Protein AF-A0A1I0MGB3-F1 (afdb_monomer)

Nearest PDB structures (foldseek):
  1vyg-assembly1_A  TM=6.602E-01  e=2.601E-03  Schistosoma mansoni
  3rzy-assembly1_A  TM=6.363E-01  e=1.621E-03  Homo sapiens
  1yiv-assembly1_A  TM=6.281E-01  e=4.885E-03  Equus caballus
  7fyd-assembly1_A  TM=6.138E-01  e=5.149E-03  Homo sapiens
  4azo-assembly1_A-2  TM=6.123E-01  e=1.019E-02  Mus musculus

Foldseek 3Di:
DPPVVVVVVVVVVVVVVVVVVVVVVVVVVVVVVVCVVVVVPPPPPPPPPPPPPPDDDDDDDDDDPPPPPPLPADDPAAKKWKWWDDPVGTWIWIKGWDDDAPDIWIWTATPPQGIWTW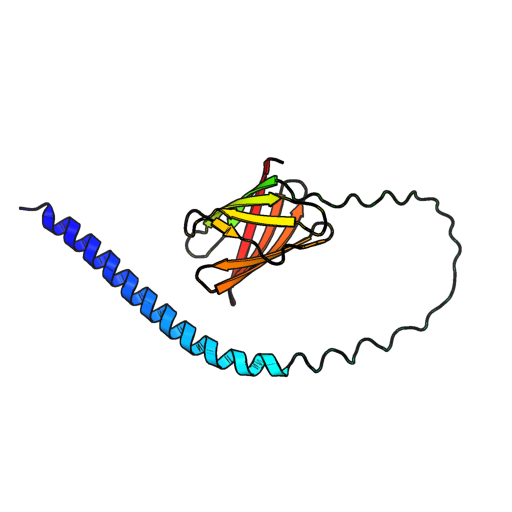APWHGDRQWTWTWTAGPNFIKIWIWGDDPQKIWTWIHGPPDTIIMIIGGDTD

Sequence (170 aa):
MHKGLKEAKIAIFKTRRREKLFKLICHYLNIQKEMKALIRMKFGLMLVAVMLFAVGCAATDGTTSGSKAKAKTYDPTGTWDYYVSTPDGGSAGKMVITGAPGAYVGVLQTDQFGELEMSGLDVQGTQMTANLEVMGMSADIDCSFDGDSMQGTVYLGDDALPIEATRVSK

pLDDT: mean 75.59, std 20.21, range [40.19, 97.75]

Organism: NCBI:txid1267423

Structure (mmCIF, N/CA/C/O backbone):
data_AF-A0A1I0MGB3-F1
#
_entry.id   AF-A0A1I0MGB3-F1
#
loop_
_atom_site.group_PDB
_atom_site.id
_atom_site.type_symbol
_atom_site.label_atom_id
_atom_site.label_alt_id
_atom_site.label_comp_id
_atom_site.label_asym_id
_atom_site.label_entity_id
_atom_site.label_seq_id
_atom_site.pdbx_PDB_ins_code
_atom_site.Cartn_x
_atom_site.Cartn_y
_atom_site.Cartn_z
_atom_site.occupancy
_atom_site.B_iso_or_equiv
_atom_site.auth_seq_id
_atom_site.auth_comp_id
_atom_site.auth_asym_id
_atom_site.auth_atom_id
_atom_site.pdbx_PDB_model_num
ATOM 1 N N . MET A 1 1 ? 30.339 24.512 -32.893 1.00 53.97 1 MET A N 1
ATOM 2 C CA . MET A 1 1 ? 30.002 23.102 -33.217 1.00 53.97 1 MET A CA 1
ATOM 3 C C . MET A 1 1 ? 29.956 22.141 -32.003 1.00 53.97 1 MET A C 1
ATOM 5 O O . MET A 1 1 ? 29.916 20.940 -32.209 1.00 53.97 1 MET A O 1
ATOM 9 N N . HIS A 1 2 ? 29.873 22.600 -30.740 1.00 55.78 2 HIS A N 1
ATOM 10 C CA . HIS A 1 2 ? 29.971 21.704 -29.560 1.00 55.78 2 HIS A CA 1
ATOM 11 C C . HIS A 1 2 ? 28.647 21.324 -28.858 1.00 55.78 2 HIS A C 1
ATOM 13 O O . HIS A 1 2 ? 28.664 20.492 -27.953 1.00 55.78 2 HIS A O 1
ATOM 19 N N . LYS A 1 3 ? 27.499 21.899 -29.250 1.00 53.44 3 LYS A N 1
ATOM 20 C CA . LYS A 1 3 ? 26.219 21.713 -28.532 1.00 53.44 3 LYS A CA 1
ATOM 21 C C . LYS A 1 3 ? 25.477 20.420 -28.923 1.00 53.44 3 LYS A C 1
ATOM 23 O O . LYS A 1 3 ? 24.919 19.760 -28.058 1.00 53.44 3 LYS A O 1
ATOM 28 N N . GLY A 1 4 ? 25.562 19.992 -30.186 1.00 51.19 4 GLY A N 1
ATOM 29 C CA . GLY A 1 4 ? 24.851 18.799 -30.681 1.00 51.19 4 GLY A CA 1
ATOM 30 C C . GLY A 1 4 ? 25.395 17.450 -30.184 1.00 51.19 4 GLY A C 1
ATOM 31 O O . GLY A 1 4 ? 24.662 16.468 -30.138 1.00 51.19 4 GLY A O 1
ATOM 32 N N . LEU A 1 5 ? 26.662 17.388 -29.755 1.00 53.59 5 LEU A N 1
ATOM 33 C CA . LEU A 1 5 ? 27.299 16.129 -29.341 1.00 53.59 5 LEU A CA 1
ATOM 34 C C . LEU A 1 5 ? 26.872 15.668 -27.933 1.00 53.59 5 LEU A C 1
ATOM 36 O O . LEU A 1 5 ? 26.995 14.488 -27.609 1.00 53.59 5 LEU A O 1
ATOM 40 N N . LYS A 1 6 ? 26.385 16.585 -27.084 1.00 56.03 6 LYS A N 1
ATOM 41 C CA . LYS A 1 6 ? 25.917 16.255 -25.726 1.00 56.03 6 LYS A CA 1
ATOM 42 C C . LYS A 1 6 ? 24.508 15.658 -25.748 1.00 56.03 6 LYS A C 1
ATOM 44 O O . LYS A 1 6 ? 24.287 14.621 -25.131 1.00 56.03 6 LYS A O 1
ATOM 49 N N . GLU A 1 7 ? 23.618 16.238 -26.549 1.00 57.50 7 GLU A N 1
ATOM 50 C CA . GLU A 1 7 ? 22.235 15.769 -26.720 1.00 57.50 7 GLU A CA 1
ATOM 51 C C . GLU A 1 7 ? 22.173 14.346 -27.302 1.00 57.50 7 GLU A C 1
ATOM 53 O O . GLU A 1 7 ? 21.456 13.481 -26.797 1.00 57.50 7 GLU A O 1
ATOM 58 N N . ALA A 1 8 ? 23.017 14.045 -28.296 1.00 56.19 8 ALA A N 1
ATOM 59 C CA . ALA A 1 8 ? 23.067 12.718 -28.912 1.00 56.19 8 ALA A CA 1
ATOM 60 C C . ALA A 1 8 ? 23.495 11.610 -27.927 1.00 56.19 8 ALA A C 1
ATOM 62 O O . ALA A 1 8 ? 22.987 10.490 -27.981 1.00 56.19 8 ALA A O 1
ATOM 63 N N . LYS A 1 9 ? 24.397 11.911 -26.983 1.00 55.28 9 LYS A N 1
ATOM 64 C CA . LYS A 1 9 ? 24.878 10.926 -25.997 1.00 55.28 9 LYS A CA 1
ATOM 65 C C . LYS A 1 9 ? 23.808 10.566 -24.965 1.00 55.28 9 LYS A C 1
ATOM 67 O O . LYS A 1 9 ? 23.716 9.401 -24.580 1.00 55.28 9 LYS A O 1
ATOM 72 N N . ILE A 1 10 ? 22.978 11.530 -24.563 1.00 60.38 10 ILE A N 1
ATOM 73 C CA . ILE A 1 10 ? 21.881 11.317 -23.606 1.00 60.38 10 ILE A CA 1
ATOM 74 C C . ILE A 1 10 ? 20.781 10.456 -24.238 1.00 60.38 10 ILE A C 1
ATOM 76 O O . ILE A 1 10 ? 20.314 9.500 -23.615 1.00 60.38 10 ILE A O 1
ATOM 80 N N . ALA A 1 11 ? 20.427 10.727 -25.498 1.00 57.25 11 ALA A N 1
ATOM 81 C CA . ALA A 1 11 ? 19.451 9.925 -26.232 1.00 57.25 11 ALA A CA 1
ATOM 82 C C . ALA A 1 11 ? 19.919 8.467 -26.398 1.00 57.25 11 ALA A C 1
ATOM 84 O O . ALA A 1 11 ? 19.177 7.538 -26.083 1.00 57.25 11 ALA A O 1
ATOM 85 N N . ILE A 1 12 ? 21.180 8.255 -26.791 1.00 58.34 12 ILE A N 1
ATOM 86 C CA . ILE A 1 12 ? 21.755 6.910 -26.957 1.00 58.34 12 ILE A CA 1
ATOM 87 C C . ILE A 1 12 ? 21.807 6.155 -25.619 1.00 58.34 12 ILE A C 1
ATOM 89 O O . ILE A 1 12 ? 21.518 4.958 -25.583 1.00 58.34 12 ILE A O 1
ATOM 93 N N . PHE A 1 13 ? 22.131 6.831 -24.512 1.00 52.47 13 PHE A N 1
ATOM 94 C CA . PHE A 1 13 ? 22.155 6.209 -23.185 1.00 52.47 13 PHE A CA 1
ATOM 95 C C . PHE A 1 13 ? 20.751 5.798 -22.712 1.00 52.47 13 PHE A C 1
ATOM 97 O O . PHE A 1 13 ? 20.567 4.687 -22.207 1.00 52.47 13 PHE A O 1
ATOM 104 N N . LYS A 1 14 ? 19.739 6.645 -22.945 1.00 53.31 14 LYS A N 1
ATOM 105 C CA . LYS A 1 14 ? 18.336 6.370 -22.588 1.00 53.31 14 LYS A CA 1
ATOM 106 C C . LYS A 1 14 ? 17.767 5.189 -23.381 1.00 53.31 14 LYS A C 1
ATOM 108 O O . LYS A 1 14 ? 17.088 4.341 -22.805 1.00 53.31 14 LYS A O 1
ATOM 113 N N . THR A 1 15 ? 18.102 5.080 -24.666 1.00 51.97 15 THR A N 1
ATOM 114 C CA . THR A 1 15 ? 17.664 3.967 -25.524 1.00 51.97 15 THR A CA 1
ATOM 115 C C . THR A 1 15 ? 18.344 2.651 -25.146 1.00 51.97 15 THR A C 1
ATOM 117 O O . THR A 1 15 ? 17.675 1.630 -25.002 1.00 51.97 15 THR A O 1
ATOM 120 N N . ARG A 1 16 ? 19.656 2.669 -24.872 1.00 53.53 16 ARG A N 1
ATOM 121 C CA . ARG A 1 16 ? 20.407 1.452 -24.513 1.00 53.53 16 ARG A CA 1
ATOM 122 C C . ARG A 1 16 ? 20.003 0.884 -23.142 1.00 53.53 16 ARG A C 1
ATOM 124 O O . ARG A 1 16 ? 20.071 -0.326 -22.933 1.00 53.53 16 ARG A O 1
ATOM 131 N N . ARG A 1 17 ? 19.552 1.740 -22.212 1.00 57.19 17 ARG A N 1
ATOM 132 C CA . ARG A 1 17 ? 19.012 1.322 -20.902 1.00 57.19 17 ARG A CA 1
ATOM 133 C C . ARG A 1 17 ? 17.647 0.634 -21.035 1.00 57.19 17 ARG A C 1
ATOM 135 O O . ARG A 1 17 ? 17.405 -0.350 -20.345 1.00 57.19 17 ARG A O 1
ATOM 142 N N . ARG A 1 18 ? 16.799 1.091 -21.964 1.00 60.44 18 ARG A N 1
ATOM 143 C CA . ARG A 1 18 ? 15.489 0.475 -22.252 1.00 60.44 18 ARG A CA 1
ATOM 144 C C . ARG A 1 18 ? 15.621 -0.923 -22.850 1.00 60.44 18 ARG A C 1
ATOM 146 O O . ARG A 1 18 ? 14.876 -1.815 -22.473 1.00 60.44 18 ARG A O 1
ATOM 153 N N . GLU A 1 19 ? 16.607 -1.135 -23.715 1.00 65.00 19 GLU A N 1
ATOM 154 C CA . GLU A 1 19 ? 16.809 -2.424 -24.387 1.00 65.00 19 GLU A CA 1
ATOM 155 C C . GLU A 1 19 ? 17.267 -3.537 -23.426 1.00 65.00 19 GLU A C 1
ATOM 157 O O . GLU A 1 19 ? 16.821 -4.681 -23.522 1.00 65.00 19 GLU A O 1
ATOM 162 N N . LYS A 1 20 ? 18.121 -3.198 -22.448 1.00 61.06 20 LYS A N 1
ATOM 163 C CA . LYS A 1 20 ? 18.533 -4.136 -21.392 1.00 61.06 20 LYS A CA 1
ATOM 164 C C . LYS A 1 20 ? 17.391 -4.462 -20.430 1.00 61.06 20 LYS A C 1
ATOM 166 O O . LYS A 1 20 ? 17.232 -5.623 -20.068 1.00 61.06 20 LYS A O 1
ATOM 171 N N . LEU A 1 21 ? 16.591 -3.459 -20.063 1.00 63.59 21 LEU A N 1
ATOM 172 C CA . LEU A 1 21 ? 15.429 -3.643 -19.194 1.00 63.59 21 LEU A CA 1
ATOM 173 C C . LEU A 1 21 ? 14.375 -4.536 -19.869 1.00 63.59 21 LEU A C 1
ATOM 175 O O . LEU A 1 21 ? 13.871 -5.467 -19.253 1.00 63.59 21 LEU A O 1
ATOM 179 N N . PHE A 1 22 ? 14.132 -4.332 -21.166 1.00 68.62 22 PHE A N 1
ATOM 180 C CA . PHE A 1 22 ? 13.182 -5.136 -21.936 1.00 68.62 22 PHE A CA 1
ATOM 181 C C . PHE A 1 22 ? 13.612 -6.606 -22.048 1.00 68.62 22 PHE A C 1
ATOM 183 O O . PHE A 1 22 ? 12.793 -7.504 -21.876 1.00 68.62 22 PHE A O 1
ATOM 190 N N . LYS A 1 23 ? 14.909 -6.878 -22.258 1.00 68.00 23 LYS A N 1
ATOM 191 C CA . LYS A 1 23 ? 15.430 -8.257 -22.302 1.00 68.00 23 LYS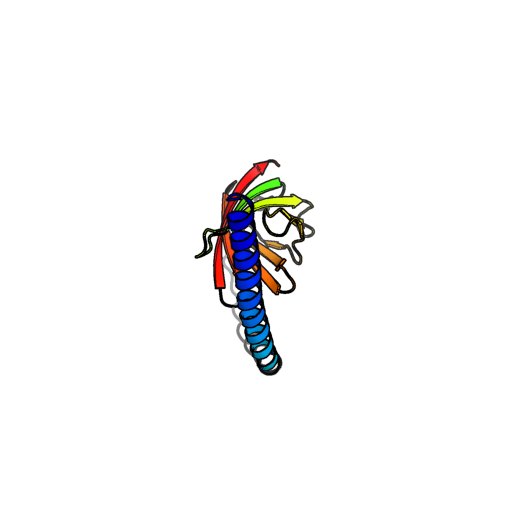 A CA 1
ATOM 192 C C . LYS A 1 23 ? 15.328 -8.979 -20.955 1.00 68.00 23 LYS A C 1
ATOM 194 O O . LYS A 1 23 ? 15.022 -10.169 -20.953 1.00 68.00 23 LYS A O 1
ATOM 199 N N . LEU A 1 24 ? 15.535 -8.282 -19.832 1.00 65.25 24 LEU A N 1
ATOM 200 C CA . LEU A 1 24 ? 15.342 -8.868 -18.499 1.00 65.25 24 LEU A CA 1
ATOM 201 C C . LEU A 1 24 ? 13.868 -9.218 -18.251 1.00 65.25 24 LEU A C 1
ATOM 203 O O . LEU A 1 24 ? 13.568 -10.324 -17.809 1.00 65.25 24 LEU A O 1
ATOM 207 N N . ILE A 1 25 ? 12.958 -8.309 -18.616 1.00 67.06 25 ILE A N 1
ATOM 208 C CA . ILE A 1 25 ? 11.510 -8.502 -18.472 1.00 67.06 25 ILE A CA 1
ATOM 209 C C . ILE A 1 25 ? 11.037 -9.684 -19.331 1.00 67.06 25 ILE A C 1
ATOM 211 O O . ILE A 1 25 ? 10.361 -10.577 -18.829 1.00 67.06 25 ILE A O 1
ATOM 215 N N . CYS A 1 26 ? 11.451 -9.768 -20.601 1.00 59.97 26 CYS A N 1
ATOM 216 C CA . CYS A 1 26 ? 11.078 -10.889 -21.470 1.00 59.97 26 CYS A CA 1
ATOM 217 C C . CYS A 1 26 ? 11.608 -12.243 -20.970 1.00 59.97 26 CYS A C 1
ATOM 219 O O . CYS A 1 26 ? 10.907 -13.248 -21.082 1.00 59.97 26 CYS A O 1
ATOM 221 N N . HIS A 1 27 ? 12.821 -12.285 -20.409 1.00 67.50 27 HIS A N 1
ATOM 222 C CA . HIS A 1 27 ? 13.379 -13.525 -19.868 1.00 67.50 27 HIS A CA 1
ATOM 223 C C . HIS A 1 27 ? 12.653 -13.969 -18.586 1.00 67.50 27 HIS A C 1
ATOM 225 O O . HIS A 1 27 ? 12.376 -15.155 -18.415 1.00 67.50 27 HIS A O 1
ATOM 231 N N . TYR A 1 28 ? 12.283 -13.025 -17.718 1.00 55.69 28 TYR A N 1
ATOM 232 C CA . TYR A 1 28 ? 11.518 -13.298 -16.498 1.00 55.69 28 TYR A CA 1
ATOM 233 C C . TYR A 1 28 ? 10.099 -13.812 -16.805 1.00 55.69 28 TYR A C 1
ATOM 235 O O . TYR A 1 28 ? 9.652 -14.806 -16.233 1.00 55.69 28 TYR A O 1
ATOM 243 N N . LEU A 1 29 ? 9.424 -13.217 -17.795 1.00 54.16 29 LEU A N 1
ATOM 244 C CA . LEU A 1 29 ? 8.086 -13.637 -18.232 1.00 54.16 29 LEU A CA 1
ATOM 245 C C . LEU A 1 29 ? 8.049 -15.069 -18.791 1.00 54.16 29 LEU A C 1
ATOM 247 O O . LEU A 1 29 ? 7.040 -15.759 -18.641 1.00 54.16 29 LEU A O 1
ATOM 251 N N . ASN A 1 30 ? 9.135 -15.534 -19.414 1.00 56.09 30 ASN A N 1
ATOM 252 C CA . ASN A 1 30 ? 9.210 -16.900 -19.934 1.00 56.09 30 ASN A CA 1
ATOM 253 C C . ASN A 1 30 ? 9.314 -17.944 -18.806 1.00 56.09 30 ASN A C 1
ATOM 255 O O . ASN A 1 30 ? 8.713 -19.009 -18.899 1.00 56.09 30 ASN A O 1
ATOM 259 N N . ILE A 1 31 ? 10.002 -17.614 -17.708 1.00 58.47 31 ILE A N 1
ATOM 260 C CA . ILE A 1 31 ? 10.149 -18.493 -16.535 1.00 58.47 31 ILE A CA 1
ATOM 261 C C . ILE A 1 31 ? 8.826 -18.595 -15.748 1.00 58.47 31 ILE A C 1
ATOM 263 O O . ILE A 1 31 ? 8.447 -19.674 -15.297 1.00 58.47 31 ILE A O 1
ATOM 267 N N . GLN A 1 32 ? 8.060 -17.502 -15.660 1.00 53.62 32 GLN A N 1
ATOM 268 C CA . GLN A 1 32 ? 6.762 -17.448 -14.964 1.00 53.62 32 GLN A CA 1
ATOM 269 C C . GLN A 1 32 ? 5.669 -18.332 -15.600 1.00 53.62 32 GLN A C 1
ATOM 271 O O . GLN A 1 32 ? 4.690 -18.703 -14.946 1.00 53.62 32 GLN A O 1
ATOM 276 N N . LYS A 1 33 ? 5.812 -18.694 -16.879 1.00 48.12 33 LYS A N 1
ATOM 277 C CA . LYS A 1 33 ? 4.822 -19.505 -17.603 1.00 48.12 33 LYS A CA 1
ATOM 278 C C . LYS A 1 33 ? 4.836 -20.978 -17.176 1.00 48.12 33 LYS A C 1
ATOM 280 O O . LYS A 1 33 ? 3.782 -21.608 -17.158 1.00 48.12 33 LYS A O 1
ATOM 285 N N . GLU A 1 34 ? 5.994 -21.482 -16.756 1.00 53.53 34 GLU A N 1
ATOM 286 C CA . GLU A 1 34 ? 6.196 -22.882 -16.360 1.00 53.53 34 GLU A CA 1
ATOM 287 C C . GLU A 1 34 ? 5.656 -23.179 -14.944 1.00 53.53 34 GLU A C 1
ATOM 289 O O . GLU A 1 34 ? 5.167 -24.276 -14.674 1.00 53.53 34 GLU A O 1
ATOM 294 N N . MET A 1 35 ? 5.637 -22.194 -14.034 1.00 54.25 35 MET A N 1
ATOM 295 C CA . MET A 1 35 ? 5.198 -22.418 -12.642 1.00 54.25 35 MET A CA 1
ATOM 296 C C . MET A 1 35 ? 3.673 -22.480 -12.458 1.00 54.25 35 MET A C 1
ATOM 298 O O . MET A 1 35 ? 3.183 -23.119 -11.521 1.00 54.25 35 MET A O 1
ATOM 302 N N . LYS A 1 36 ? 2.892 -21.887 -13.375 1.00 45.09 36 LYS A N 1
ATOM 303 C CA . LYS A 1 36 ? 1.413 -21.903 -13.330 1.00 45.09 36 LYS A CA 1
ATOM 304 C C . LYS A 1 36 ? 0.824 -23.317 -13.442 1.00 45.09 36 LYS A C 1
ATOM 306 O O . LYS A 1 36 ? -0.315 -23.538 -13.027 1.00 45.09 36 LYS A O 1
ATOM 311 N N . ALA A 1 37 ? 1.590 -24.281 -13.957 1.00 50.88 37 ALA A N 1
ATOM 312 C CA . ALA A 1 37 ? 1.173 -25.677 -14.060 1.00 50.88 37 ALA A CA 1
ATOM 313 C C . ALA A 1 37 ? 1.195 -26.421 -12.708 1.00 50.88 37 ALA A C 1
ATOM 315 O O . ALA A 1 37 ? 0.392 -27.328 -12.501 1.00 50.88 37 ALA A O 1
ATOM 316 N N . LEU A 1 38 ? 2.050 -26.017 -11.762 1.00 51.06 38 LEU A N 1
ATOM 317 C CA . LEU A 1 38 ? 2.240 -26.731 -10.491 1.00 51.06 38 LEU A CA 1
ATOM 318 C C . LEU A 1 38 ? 1.281 -26.276 -9.377 1.00 51.06 38 LEU A C 1
ATOM 320 O O . LEU A 1 38 ? 0.953 -27.058 -8.484 1.00 51.06 38 LEU A O 1
ATOM 324 N N . ILE A 1 39 ? 0.775 -25.040 -9.439 1.00 50.88 39 ILE A N 1
ATOM 325 C CA . ILE A 1 39 ? -0.089 -24.465 -8.388 1.00 50.88 39 ILE A CA 1
ATOM 326 C C . ILE A 1 39 ? -1.536 -24.981 -8.468 1.00 50.88 39 ILE A C 1
ATOM 328 O O . ILE A 1 39 ? -2.204 -25.113 -7.442 1.00 50.88 39 ILE A O 1
ATOM 332 N N . ARG A 1 40 ? -2.008 -25.406 -9.649 1.00 45.50 40 ARG A N 1
ATOM 333 C CA . ARG A 1 40 ? -3.343 -26.018 -9.808 1.00 45.50 40 ARG A CA 1
ATOM 334 C C . ARG A 1 40 ? -3.507 -27.366 -9.088 1.00 45.50 40 ARG A C 1
ATOM 336 O O . ARG A 1 40 ? -4.631 -27.839 -8.967 1.00 45.50 40 ARG A O 1
ATOM 343 N N . MET A 1 41 ? -2.427 -27.974 -8.587 1.00 44.97 41 MET A N 1
ATOM 344 C CA . MET A 1 41 ? -2.454 -29.333 -8.032 1.00 44.97 41 MET A CA 1
ATOM 345 C C . MET A 1 41 ? -2.575 -29.401 -6.496 1.00 44.97 41 MET A C 1
ATOM 347 O O . MET A 1 41 ? -2.894 -30.460 -5.965 1.00 44.97 41 MET A O 1
ATOM 351 N N . LYS A 1 42 ? -2.345 -28.301 -5.759 1.00 46.81 42 LYS A N 1
ATOM 352 C CA . LYS A 1 42 ? -2.220 -28.336 -4.282 1.00 46.81 42 LYS A CA 1
ATOM 353 C C . LYS A 1 42 ? -3.444 -27.860 -3.490 1.00 46.81 42 LYS A C 1
ATOM 355 O O . LYS A 1 42 ? -3.542 -28.168 -2.307 1.00 46.81 42 LYS A O 1
ATOM 360 N N . PHE A 1 43 ? -4.405 -27.188 -4.124 1.00 46.47 43 PHE A N 1
ATOM 361 C CA . PHE A 1 43 ? -5.605 -26.679 -3.440 1.00 46.47 43 PHE A CA 1
ATOM 362 C C . PHE A 1 43 ? -6.666 -27.752 -3.117 1.00 46.47 43 PHE A C 1
ATOM 364 O O . PHE A 1 43 ? -7.589 -27.485 -2.356 1.00 46.47 43 PHE A O 1
ATOM 371 N N . GLY A 1 44 ? -6.539 -28.977 -3.643 1.00 47.38 44 GLY A N 1
ATOM 372 C CA . GLY A 1 44 ? -7.520 -30.050 -3.419 1.00 47.38 44 GLY A CA 1
ATOM 373 C C . GLY A 1 44 ? -7.381 -30.816 -2.096 1.00 47.38 44 GLY A C 1
ATOM 374 O O . GLY A 1 44 ? -8.312 -31.516 -1.711 1.00 47.38 44 GLY A O 1
ATOM 375 N N . LEU A 1 45 ? -6.247 -30.714 -1.390 1.00 48.94 45 LEU A N 1
ATOM 376 C CA . LEU A 1 45 ? -5.940 -31.622 -0.272 1.00 48.94 45 LEU A CA 1
ATOM 377 C C . LEU A 1 45 ? -6.176 -31.023 1.132 1.00 48.94 45 LEU A C 1
ATOM 379 O O . LEU A 1 45 ? -6.168 -31.756 2.115 1.00 48.94 45 LEU A O 1
ATOM 383 N N . MET A 1 46 ? -6.406 -29.710 1.253 1.00 45.22 46 MET A N 1
ATOM 384 C CA . MET A 1 46 ? -6.455 -29.005 2.550 1.00 45.22 46 MET A CA 1
ATOM 385 C C . MET A 1 46 ? -7.881 -28.783 3.102 1.00 45.22 46 MET A C 1
ATOM 387 O O . MET A 1 46 ? -8.079 -27.957 3.983 1.00 45.22 46 MET A O 1
ATOM 391 N N . LEU A 1 47 ? -8.895 -29.501 2.604 1.00 49.97 47 LEU A N 1
ATOM 392 C CA . LEU A 1 47 ? -10.293 -29.364 3.061 1.00 49.97 47 LEU A CA 1
ATOM 393 C C . LEU A 1 47 ? -10.758 -30.465 4.037 1.00 49.97 47 LEU A C 1
ATOM 395 O O . LEU A 1 47 ? -11.863 -30.388 4.560 1.00 49.97 47 LEU A O 1
ATOM 399 N N . VAL A 1 48 ? -9.928 -31.475 4.327 1.00 51.03 48 VAL A N 1
ATOM 400 C CA . VAL A 1 48 ? -10.350 -32.669 5.095 1.00 51.03 48 VAL A CA 1
ATOM 401 C C . VAL A 1 48 ? -10.034 -32.585 6.603 1.00 51.03 48 VAL A C 1
ATOM 403 O O . VAL A 1 48 ? -10.599 -33.333 7.394 1.00 51.03 48 VAL A O 1
ATOM 406 N N . ALA A 1 49 ? -9.191 -31.650 7.056 1.00 49.06 49 ALA A N 1
ATOM 407 C CA . ALA A 1 49 ? -8.660 -31.671 8.429 1.00 49.06 49 ALA A CA 1
ATOM 408 C C . ALA A 1 49 ? -9.491 -30.923 9.501 1.00 49.06 49 ALA A C 1
ATOM 410 O O . ALA A 1 49 ? -9.158 -30.998 10.680 1.00 49.06 49 ALA A O 1
ATOM 411 N N . VAL A 1 50 ? -10.569 -30.214 9.140 1.00 52.94 50 VAL A N 1
ATOM 412 C CA . VAL A 1 50 ? -11.274 -29.289 10.064 1.00 52.94 50 VAL A CA 1
ATOM 413 C C . VAL A 1 50 ? -12.489 -29.922 10.778 1.00 52.94 50 VAL A C 1
ATOM 415 O O . VAL A 1 50 ? -13.066 -29.318 11.676 1.00 52.94 50 VAL A O 1
ATOM 418 N N . MET A 1 51 ? -12.870 -31.169 10.475 1.00 52.00 51 MET A N 1
ATOM 419 C CA . MET A 1 51 ? -14.116 -31.770 10.997 1.00 52.00 51 MET A CA 1
ATOM 420 C C . MET A 1 51 ? -14.038 -32.491 12.367 1.00 52.00 51 MET A C 1
ATOM 422 O O . MET A 1 51 ? -14.997 -33.165 12.729 1.00 52.00 51 MET A O 1
ATOM 426 N N . LEU A 1 52 ? -12.966 -32.374 13.167 1.00 52.31 52 LEU A N 1
ATOM 427 C CA . LEU A 1 52 ? -12.770 -33.253 14.348 1.00 52.31 52 LEU A CA 1
ATOM 428 C C . LEU A 1 52 ? -12.742 -32.610 15.753 1.00 52.31 52 LEU A C 1
ATOM 430 O O . LEU A 1 52 ? -12.327 -33.277 16.694 1.00 52.31 52 LEU A O 1
ATOM 434 N N . PHE A 1 53 ? -13.231 -31.383 15.967 1.00 49.12 53 PHE A N 1
ATOM 435 C CA . PHE A 1 53 ? -13.203 -30.756 17.311 1.00 49.12 53 PHE A CA 1
ATOM 436 C C . PHE A 1 53 ? -14.530 -30.128 17.771 1.00 49.12 53 PHE A C 1
ATOM 438 O O . PHE A 1 53 ? -14.566 -29.012 18.280 1.00 49.12 53 PHE A O 1
ATOM 445 N N . ALA A 1 54 ? -15.642 -30.856 17.636 1.00 50.44 54 ALA A N 1
ATOM 446 C CA . ALA A 1 54 ? -16.952 -30.410 18.121 1.00 50.44 54 ALA A CA 1
ATOM 447 C C . ALA A 1 54 ? -17.586 -31.390 19.124 1.00 50.44 54 ALA A C 1
ATOM 449 O O . ALA A 1 54 ? -18.653 -31.928 18.859 1.00 50.44 54 ALA A O 1
ATOM 450 N N . VAL A 1 55 ? -16.957 -31.610 20.288 1.00 55.62 55 VAL A N 1
ATOM 451 C CA . VAL A 1 55 ? -17.653 -32.083 21.505 1.00 55.62 55 VAL A CA 1
ATOM 452 C C . VAL A 1 55 ? -16.963 -31.489 22.738 1.00 55.62 55 VAL A C 1
ATOM 454 O O . VAL A 1 55 ? -15.830 -31.838 23.050 1.00 55.62 55 VAL A O 1
ATOM 457 N N . GLY A 1 56 ? -17.653 -30.594 23.446 1.00 44.16 56 GLY A N 1
ATOM 458 C CA . GLY A 1 56 ? -17.176 -29.996 24.695 1.00 44.16 56 GLY A CA 1
ATOM 459 C C . GLY A 1 56 ? -18.169 -28.975 25.244 1.00 44.16 56 GLY A C 1
ATOM 460 O O . GLY A 1 56 ? -17.998 -27.776 25.064 1.00 44.16 56 GLY A O 1
ATOM 461 N N . CYS A 1 57 ? -19.236 -29.466 25.869 1.00 58.28 57 CYS A N 1
ATOM 462 C CA . CYS A 1 57 ? -20.296 -28.689 26.507 1.00 58.28 57 CYS A CA 1
ATOM 463 C C . CYS A 1 57 ? -20.103 -28.746 28.032 1.00 58.28 57 CYS A C 1
ATOM 465 O O . CYS A 1 57 ? -20.035 -29.855 28.552 1.00 58.28 57 CYS A O 1
ATOM 467 N N . ALA A 1 58 ? -20.042 -27.609 28.737 1.00 44.38 58 ALA A N 1
ATOM 468 C CA . ALA A 1 58 ? -20.618 -27.418 30.080 1.00 44.38 58 ALA A CA 1
ATOM 469 C C . ALA A 1 58 ? -20.361 -25.999 30.624 1.00 44.38 58 ALA A C 1
ATOM 471 O O . ALA A 1 58 ? -19.295 -25.419 30.451 1.00 44.38 58 ALA A O 1
ATOM 472 N N . ALA A 1 59 ? -21.405 -25.495 31.274 1.00 50.47 59 ALA A N 1
ATOM 473 C CA . ALA A 1 59 ? -21.654 -24.166 31.812 1.00 50.47 59 ALA A CA 1
ATOM 474 C C . ALA A 1 59 ? -20.652 -23.623 32.845 1.00 50.47 59 ALA A C 1
ATOM 476 O O . ALA A 1 59 ? -20.135 -24.384 33.655 1.00 50.47 59 ALA A O 1
ATOM 477 N N . THR A 1 60 ? -20.575 -22.287 32.914 1.00 45.97 60 THR A N 1
ATOM 478 C CA . THR A 1 60 ? -20.660 -21.545 34.184 1.00 45.97 60 THR A CA 1
ATOM 479 C C . THR A 1 60 ? -21.392 -20.225 33.929 1.00 45.97 60 THR A C 1
ATOM 481 O O . THR A 1 60 ? -20.940 -19.402 33.133 1.00 45.97 60 THR A O 1
ATOM 484 N N . ASP A 1 61 ? -22.533 -20.045 34.595 1.00 49.88 61 ASP A N 1
ATOM 485 C CA . ASP A 1 61 ? -23.263 -18.783 34.693 1.00 49.88 61 ASP A CA 1
ATOM 486 C C . ASP A 1 61 ? -22.391 -17.703 35.341 1.00 49.88 61 ASP A C 1
ATOM 488 O O . ASP A 1 61 ? -21.901 -17.846 36.461 1.00 49.88 61 ASP A O 1
ATOM 492 N N . GLY A 1 62 ? -22.226 -16.595 34.627 1.00 41.38 62 GLY A N 1
ATOM 493 C CA . GLY A 1 62 ? -21.531 -15.405 35.087 1.00 41.38 62 G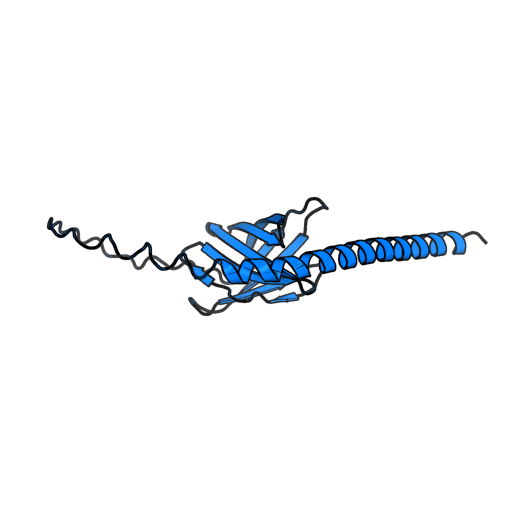LY A CA 1
ATOM 494 C C . GLY A 1 62 ? -22.174 -14.186 34.452 1.00 41.38 62 GLY A C 1
ATOM 495 O O . GLY A 1 62 ? -21.741 -13.718 33.403 1.00 41.38 62 GLY A O 1
ATOM 496 N N . THR A 1 63 ? -23.238 -13.696 35.084 1.00 46.72 63 THR A N 1
ATOM 497 C CA . THR A 1 63 ? -23.837 -12.391 34.810 1.00 46.72 63 THR A CA 1
ATOM 498 C C . THR A 1 63 ? -22.783 -11.300 34.975 1.00 46.72 63 THR A C 1
ATOM 500 O O . THR A 1 63 ? -22.511 -10.831 36.076 1.00 46.72 63 THR A O 1
ATOM 503 N N . THR A 1 64 ? -22.239 -10.838 33.859 1.00 40.34 64 THR A N 1
ATOM 504 C CA . THR A 1 64 ? -21.745 -9.473 33.711 1.00 40.34 64 THR A CA 1
ATOM 505 C C . THR A 1 64 ? -22.482 -8.858 32.537 1.00 40.34 64 THR A C 1
ATOM 507 O O . THR A 1 64 ? -22.158 -9.075 31.370 1.00 40.34 64 THR A O 1
ATOM 510 N N . SER A 1 65 ? -23.495 -8.057 32.872 1.00 46.56 65 SER A N 1
ATOM 511 C CA . SER A 1 65 ? -24.009 -6.979 32.030 1.00 46.56 65 SER A CA 1
ATOM 512 C C . SER A 1 65 ? -22.881 -5.982 31.752 1.00 46.56 65 SER A C 1
ATOM 514 O O . SER A 1 65 ? -22.826 -4.896 32.316 1.00 46.56 65 SER A O 1
ATOM 516 N N . GLY A 1 66 ? -21.938 -6.374 30.903 1.00 43.91 66 GLY A N 1
ATOM 517 C CA . GLY A 1 66 ? -21.113 -5.457 30.149 1.00 43.91 66 GLY A CA 1
ATOM 518 C C . GLY A 1 66 ? -21.882 -5.175 28.878 1.00 43.91 66 GLY A C 1
ATOM 519 O O . GLY A 1 66 ? -21.993 -6.048 28.018 1.00 43.91 66 GLY A O 1
ATOM 520 N N . SER A 1 67 ? -22.463 -3.982 28.778 1.00 40.19 67 SER A N 1
ATOM 521 C CA . SER A 1 67 ? -22.950 -3.437 27.519 1.00 40.19 67 SER A CA 1
ATOM 522 C C . SER A 1 67 ? -21.928 -3.781 26.439 1.00 40.19 67 SER A C 1
ATOM 524 O O . SER A 1 67 ? -20.810 -3.266 26.475 1.00 40.19 67 SER A O 1
ATOM 526 N N . LYS A 1 68 ? -22.279 -4.684 25.512 1.00 45.94 68 LYS A N 1
ATOM 527 C CA . LYS A 1 68 ? -21.550 -4.851 24.255 1.00 45.94 68 LYS A CA 1
ATOM 528 C C . LYS A 1 68 ? -21.653 -3.502 23.556 1.00 45.94 68 LYS A C 1
ATOM 530 O O . LYS A 1 68 ? -22.582 -3.261 22.787 1.00 45.94 68 LYS A O 1
ATOM 535 N N . ALA A 1 69 ? -20.737 -2.593 23.881 1.00 45.28 69 ALA A N 1
ATOM 536 C CA . ALA A 1 69 ? -20.415 -1.480 23.023 1.00 45.28 69 ALA A CA 1
ATOM 537 C C . ALA A 1 69 ? -20.171 -2.130 21.667 1.00 45.28 69 ALA A C 1
ATOM 539 O O . ALA A 1 69 ? -19.308 -3.003 21.555 1.00 45.28 69 ALA A O 1
ATOM 540 N N . LYS A 1 70 ? -21.019 -1.816 20.680 1.00 47.97 70 LYS A N 1
ATOM 541 C CA . LYS A 1 70 ? -20.755 -2.201 19.296 1.00 47.97 70 LYS A CA 1
ATOM 542 C C . LYS A 1 70 ? -19.308 -1.801 19.051 1.00 47.97 70 LYS A C 1
ATOM 544 O O . LYS A 1 70 ? -19.009 -0.611 19.146 1.00 47.97 70 LYS A O 1
ATOM 549 N N . ALA A 1 71 ? -18.425 -2.783 18.865 1.00 54.53 71 ALA A N 1
ATOM 550 C CA . ALA A 1 71 ? -17.041 -2.515 18.524 1.00 54.53 71 ALA A CA 1
ATOM 551 C C . ALA A 1 71 ? -17.101 -1.553 17.341 1.00 54.53 71 ALA A C 1
ATOM 553 O O . ALA A 1 71 ? -17.733 -1.860 16.328 1.00 54.53 71 ALA A O 1
ATOM 554 N N . LYS A 1 72 ? -16.617 -0.326 17.544 1.00 64.88 72 LYS A N 1
ATOM 555 C CA . LYS A 1 72 ? -16.721 0.713 16.532 1.00 64.88 72 LYS A CA 1
ATOM 556 C C . LYS A 1 72 ? -15.839 0.247 15.384 1.00 64.88 72 LYS A C 1
ATOM 558 O O . LYS A 1 72 ? -14.622 0.239 15.528 1.00 64.88 72 LYS A O 1
ATOM 563 N N . THR A 1 73 ? -16.464 -0.211 14.302 1.00 79.94 73 THR A N 1
ATOM 564 C CA . THR A 1 73 ? -15.764 -0.579 13.073 1.00 79.94 73 THR A CA 1
ATOM 565 C C . THR A 1 73 ? -14.885 0.595 12.673 1.00 79.94 73 THR A C 1
ATOM 567 O O . THR A 1 73 ? -15.352 1.738 12.661 1.00 79.94 73 THR A O 1
ATOM 570 N N . TYR A 1 74 ? -13.604 0.322 12.436 1.00 89.06 74 TYR A N 1
ATOM 571 C CA . TYR A 1 74 ? -12.676 1.348 12.001 1.00 89.06 74 TYR A CA 1
ATOM 572 C C . TYR A 1 74 ? -13.123 1.887 10.643 1.00 89.06 74 TYR A C 1
ATOM 574 O O . TYR A 1 74 ? -13.555 1.129 9.775 1.00 89.06 74 TYR A O 1
ATOM 582 N N . ASP A 1 75 ? -13.038 3.204 10.494 1.00 92.50 75 ASP A N 1
ATOM 583 C CA . ASP A 1 75 ? -13.402 3.888 9.265 1.00 92.50 75 ASP A CA 1
ATOM 584 C C . ASP A 1 75 ? -12.127 4.293 8.498 1.00 92.50 75 ASP A C 1
ATOM 586 O O . ASP A 1 75 ? -11.442 5.254 8.887 1.00 92.50 75 ASP A O 1
ATOM 590 N N . PRO A 1 76 ? -11.763 3.563 7.430 1.00 93.94 76 PRO A N 1
ATOM 591 C CA . PRO A 1 76 ? -10.568 3.823 6.641 1.00 93.94 76 PRO A CA 1
ATOM 592 C C . PRO A 1 76 ? -10.748 4.979 5.644 1.00 93.94 76 PRO A C 1
ATOM 594 O O . PRO A 1 76 ? -9.764 5.378 5.021 1.00 93.94 76 PRO A O 1
ATOM 597 N N . THR A 1 77 ? -11.956 5.541 5.480 1.00 96.69 77 THR A N 1
ATOM 598 C CA . THR A 1 77 ? -12.222 6.492 4.389 1.00 96.69 77 THR A CA 1
ATOM 599 C C . THR A 1 77 ? -11.449 7.790 4.538 1.00 96.69 77 THR A C 1
ATOM 601 O O . THR A 1 77 ? -11.394 8.375 5.620 1.00 96.69 77 THR A O 1
ATOM 604 N N . GLY A 1 78 ? -10.882 8.276 3.447 1.00 96.38 78 GLY A N 1
ATOM 605 C CA . GLY A 1 78 ? -10.109 9.503 3.437 1.00 96.38 78 GLY A CA 1
ATOM 606 C C . GLY A 1 78 ? -8.984 9.463 2.422 1.00 96.38 78 GLY A C 1
ATOM 607 O O . GLY A 1 78 ? -8.848 8.514 1.648 1.00 96.38 78 GLY A O 1
ATOM 608 N N . THR A 1 79 ? -8.168 10.510 2.448 1.00 97.62 79 THR A N 1
ATOM 609 C CA . THR A 1 79 ? -6.927 10.573 1.676 1.00 97.62 79 THR A CA 1
ATOM 610 C C . THR A 1 79 ? -5.749 10.288 2.592 1.00 97.62 79 THR A C 1
ATOM 612 O O . THR A 1 79 ? -5.674 10.805 3.710 1.00 97.62 79 THR A O 1
ATOM 615 N N . TRP A 1 80 ? -4.822 9.487 2.095 1.00 97.69 80 TRP A N 1
ATOM 616 C CA . TRP A 1 80 ? -3.652 8.990 2.793 1.00 97.69 80 TRP A CA 1
ATOM 617 C C . TRP A 1 80 ? -2.412 9.278 1.955 1.00 97.69 80 TRP A C 1
ATOM 619 O O . TRP A 1 80 ? -2.367 8.911 0.785 1.00 97.69 80 TRP A O 1
ATOM 629 N N . ASP A 1 81 ? -1.401 9.906 2.537 1.00 97.31 81 ASP A N 1
ATOM 630 C CA . ASP A 1 81 ? -0.091 10.017 1.901 1.00 97.31 81 ASP A CA 1
ATOM 631 C C . ASP A 1 81 ? 0.690 8.748 2.226 1.00 97.31 81 ASP A C 1
ATOM 633 O O . ASP A 1 81 ? 0.938 8.474 3.401 1.00 97.31 81 ASP A O 1
ATOM 637 N N . TYR A 1 82 ? 1.031 7.958 1.206 1.00 95.56 82 TYR A N 1
ATOM 638 C CA . TYR A 1 82 ? 1.727 6.685 1.373 1.00 95.56 82 TYR A CA 1
ATOM 639 C C . TYR A 1 82 ? 3.153 6.736 0.823 1.00 95.56 82 TYR A C 1
ATOM 641 O O . TYR A 1 82 ? 3.466 7.495 -0.098 1.00 95.56 82 TYR A O 1
ATOM 649 N N . TYR A 1 83 ? 4.007 5.873 1.364 1.00 94.69 83 TYR A N 1
ATOM 650 C CA . TYR A 1 83 ? 5.354 5.611 0.887 1.00 94.69 83 TYR A CA 1
ATOM 651 C C . TYR A 1 83 ? 5.626 4.108 0.903 1.00 94.69 83 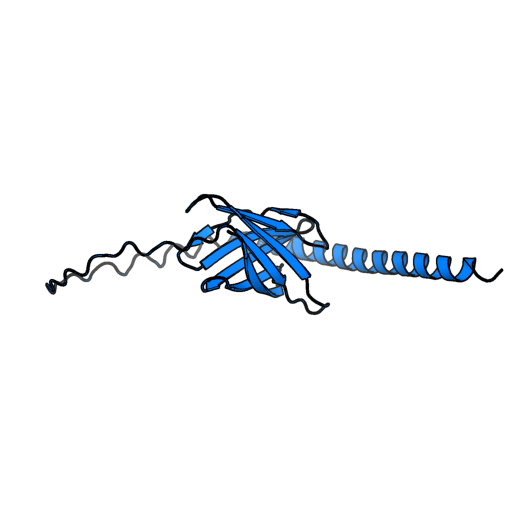TYR A C 1
ATOM 653 O O . TYR A 1 83 ? 5.511 3.455 1.939 1.00 94.69 83 TYR A O 1
ATOM 661 N N . VAL A 1 84 ? 5.994 3.559 -0.252 1.00 93.25 84 VAL A N 1
ATOM 662 C CA . VAL A 1 84 ? 6.468 2.180 -0.395 1.00 93.25 84 VAL A CA 1
ATOM 663 C C . VAL A 1 84 ? 7.984 2.208 -0.478 1.00 93.25 84 VAL A C 1
ATOM 665 O O . VAL A 1 84 ? 8.543 2.818 -1.390 1.00 93.25 84 VAL A O 1
ATOM 668 N N . SER A 1 85 ? 8.659 1.529 0.441 1.00 89.31 85 SER A N 1
ATOM 669 C CA . SER A 1 85 ? 10.114 1.402 0.416 1.00 89.31 85 SER A CA 1
ATOM 670 C C . SER A 1 85 ? 10.535 0.326 -0.579 1.00 89.31 85 SER A C 1
ATOM 672 O O . SER A 1 85 ? 10.123 -0.827 -0.476 1.00 89.31 85 SER A O 1
ATOM 674 N N . THR A 1 86 ? 11.399 0.687 -1.527 1.00 87.62 86 THR A N 1
ATOM 675 C CA . THR A 1 86 ? 12.022 -0.258 -2.462 1.00 87.62 86 THR A CA 1
ATOM 676 C C . THR A 1 86 ? 13.542 -0.122 -2.404 1.00 87.62 86 THR A C 1
ATOM 678 O O . THR A 1 86 ? 14.038 0.968 -2.098 1.00 87.62 86 THR A O 1
ATOM 681 N N . PRO A 1 87 ? 14.306 -1.179 -2.739 1.00 83.81 87 PRO A N 1
ATOM 682 C CA . PRO A 1 87 ? 15.770 -1.110 -2.774 1.00 83.81 87 PRO A CA 1
ATOM 683 C C . PRO A 1 87 ? 16.331 0.001 -3.680 1.00 83.81 87 PRO A C 1
ATOM 685 O O . PRO A 1 87 ? 17.438 0.482 -3.449 1.00 83.81 87 PRO A O 1
ATOM 688 N N . ASP A 1 88 ? 15.555 0.435 -4.679 1.00 83.50 88 ASP A N 1
ATOM 689 C CA . ASP A 1 88 ? 15.947 1.430 -5.683 1.00 83.50 88 ASP A CA 1
ATOM 690 C C . ASP A 1 88 ? 15.512 2.875 -5.349 1.00 83.50 88 ASP A C 1
ATOM 692 O O . ASP A 1 88 ? 15.716 3.776 -6.167 1.00 83.50 88 ASP A O 1
ATOM 696 N N . GLY A 1 89 ? 14.936 3.124 -4.164 1.00 78.31 89 GLY A N 1
ATOM 697 C CA . GLY A 1 89 ? 14.606 4.480 -3.688 1.00 78.31 89 GLY A CA 1
ATOM 698 C C . GLY A 1 89 ? 13.139 4.746 -3.336 1.00 78.31 89 GLY A C 1
ATOM 699 O O . GLY A 1 89 ? 12.783 5.893 -3.068 1.00 78.31 89 GLY A O 1
ATOM 700 N N . GLY A 1 90 ? 12.301 3.711 -3.293 1.00 86.19 90 GLY A N 1
ATOM 701 C CA . GLY A 1 90 ? 10.895 3.800 -2.905 1.00 86.19 90 GLY A CA 1
ATOM 702 C C . GLY A 1 90 ? 10.004 4.602 -3.858 1.00 86.19 90 GLY A C 1
ATOM 703 O O . GLY A 1 90 ? 10.445 5.134 -4.877 1.00 86.19 90 GLY A O 1
ATOM 704 N N . SER A 1 91 ? 8.714 4.647 -3.539 1.00 88.38 91 SER A N 1
ATOM 705 C CA . SER A 1 91 ? 7.693 5.368 -4.299 1.00 88.38 91 SER A CA 1
ATOM 706 C C . SER A 1 91 ? 6.666 5.969 -3.348 1.00 88.38 91 SER A C 1
ATOM 708 O O . SER A 1 91 ? 6.128 5.265 -2.495 1.00 88.38 91 SER A O 1
ATOM 710 N N . ALA A 1 92 ? 6.413 7.268 -3.492 1.00 91.62 92 ALA A N 1
ATOM 711 C CA . ALA A 1 92 ? 5.402 7.994 -2.734 1.00 91.62 92 ALA A CA 1
ATOM 712 C C . ALA A 1 92 ? 4.150 8.221 -3.588 1.00 91.62 92 ALA A C 1
ATOM 714 O O . ALA A 1 92 ? 4.217 8.219 -4.821 1.00 91.62 92 ALA A O 1
ATOM 715 N N . GLY A 1 93 ? 3.019 8.455 -2.934 1.00 93.81 93 GLY A N 1
ATOM 716 C CA . GLY A 1 93 ? 1.786 8.804 -3.623 1.00 93.81 93 GLY A CA 1
ATOM 717 C C . GLY A 1 93 ? 0.638 9.116 -2.674 1.00 93.81 93 GLY A C 1
ATOM 718 O O . GLY A 1 93 ? 0.824 9.245 -1.461 1.00 93.81 93 GLY A O 1
ATOM 719 N N . LYS A 1 94 ? -0.565 9.232 -3.241 1.00 96.50 94 LYS A N 1
ATOM 720 C CA . LYS A 1 94 ? -1.810 9.410 -2.483 1.00 96.50 94 LYS A CA 1
ATOM 721 C C . LYS A 1 94 ? -2.693 8.190 -2.633 1.00 96.50 94 LYS A C 1
ATOM 723 O O . LYS A 1 94 ? -2.924 7.733 -3.742 1.00 96.50 94 LYS A O 1
ATOM 728 N N . MET A 1 95 ? -3.219 7.686 -1.533 1.00 96.56 95 MET A N 1
ATOM 729 C CA . MET A 1 95 ? -4.229 6.642 -1.517 1.00 96.56 95 MET A CA 1
ATOM 730 C C . MET A 1 95 ? -5.551 7.256 -1.067 1.00 96.56 95 MET A C 1
ATOM 732 O O . MET A 1 95 ? -5.621 7.907 -0.028 1.00 96.56 95 MET A O 1
ATOM 736 N N . VAL A 1 96 ? -6.602 7.064 -1.853 1.00 97.12 96 VAL A N 1
ATOM 737 C CA . VAL A 1 96 ? -7.945 7.569 -1.568 1.00 97.12 96 VAL A CA 1
ATOM 738 C C . VAL A 1 96 ? -8.853 6.375 -1.327 1.00 97.12 96 VAL A C 1
ATOM 740 O O . VAL A 1 96 ? -9.040 5.556 -2.222 1.00 97.12 96 VAL A O 1
ATOM 743 N N . ILE A 1 97 ? -9.413 6.278 -0.122 1.00 96.44 97 ILE A N 1
ATOM 744 C CA . ILE A 1 97 ? -10.375 5.237 0.256 1.00 96.44 97 ILE A CA 1
ATOM 745 C C . ILE A 1 97 ? -11.740 5.894 0.440 1.00 96.44 97 ILE A C 1
ATOM 747 O O . ILE A 1 97 ? -11.879 6.859 1.191 1.00 96.44 97 ILE A O 1
ATOM 751 N N . THR A 1 98 ? -12.761 5.367 -0.226 1.00 95.75 98 THR A N 1
ATOM 752 C CA . THR A 1 98 ? -14.148 5.847 -0.140 1.00 95.75 98 THR A CA 1
ATOM 753 C C . THR A 1 98 ? -15.117 4.677 0.005 1.00 95.75 98 THR A C 1
ATOM 755 O O . THR A 1 98 ? -14.722 3.515 -0.081 1.00 95.75 98 THR A O 1
ATOM 758 N N . GLY A 1 99 ? -16.395 4.975 0.234 1.00 91.56 99 GLY A N 1
ATOM 759 C CA . GLY A 1 99 ? -17.453 3.972 0.322 1.00 91.56 99 GLY A CA 1
ATOM 760 C C . GLY A 1 99 ? -17.927 3.739 1.751 1.00 91.56 99 GLY A C 1
ATOM 761 O O . GLY A 1 99 ? -17.914 4.647 2.579 1.00 91.56 99 GLY A O 1
ATOM 762 N N . ALA A 1 100 ? -18.403 2.526 2.013 1.00 89.06 100 ALA A N 1
ATOM 763 C CA . ALA A 1 100 ? -18.999 2.132 3.284 1.00 89.06 100 ALA A CA 1
ATOM 764 C C . ALA A 1 100 ? -18.502 0.735 3.697 1.00 89.06 100 ALA A C 1
ATOM 766 O O . ALA A 1 100 ? -18.019 -0.009 2.839 1.00 89.06 100 ALA A O 1
ATOM 767 N N . PRO A 1 101 ? -18.646 0.340 4.977 1.00 86.44 101 PRO A N 1
ATOM 768 C CA . PRO A 1 101 ? -18.262 -0.991 5.439 1.00 86.44 101 PRO A CA 1
ATOM 769 C C . PRO A 1 101 ? -18.801 -2.113 4.536 1.00 86.44 101 PRO A C 1
ATOM 771 O O . PRO A 1 101 ? -20.009 -2.211 4.323 1.00 86.44 101 PRO A O 1
ATOM 774 N N . GLY A 1 102 ? -17.900 -2.951 4.013 1.00 84.38 102 GLY A N 1
ATOM 775 C CA . GLY A 1 102 ? -18.216 -4.054 3.093 1.00 84.38 102 GLY A CA 1
ATOM 776 C C . GLY A 1 102 ? -18.326 -3.675 1.608 1.00 84.38 102 GLY A C 1
ATOM 777 O O . GLY A 1 102 ? -18.586 -4.545 0.784 1.00 84.38 102 GLY A O 1
ATOM 778 N N . ALA A 1 103 ? -18.141 -2.400 1.258 1.00 90.38 103 ALA A N 1
ATOM 779 C CA . ALA A 1 103 ? -18.177 -1.891 -0.116 1.00 90.38 103 ALA A CA 1
ATOM 780 C C . ALA A 1 103 ? -17.195 -0.721 -0.301 1.00 90.38 103 ALA A C 1
ATOM 782 O O . ALA A 1 103 ? -17.521 0.299 -0.913 1.00 90.38 103 ALA A O 1
ATOM 783 N N . TYR A 1 104 ? -16.014 -0.830 0.302 1.00 92.88 104 TYR A N 1
ATOM 784 C CA . TYR A 1 104 ? -14.985 0.186 0.159 1.00 92.88 104 TYR A CA 1
ATOM 785 C C . TYR A 1 104 ? -14.341 0.117 -1.227 1.00 92.88 104 TYR A C 1
ATOM 787 O O . TYR A 1 104 ? -14.178 -0.954 -1.811 1.00 92.88 104 TYR A O 1
ATOM 795 N N . VAL A 1 105 ? -13.955 1.282 -1.734 1.00 94.19 105 VAL A N 1
ATOM 796 C CA . VAL A 1 105 ? -13.232 1.447 -2.995 1.00 94.19 105 VAL A CA 1
ATOM 797 C C . VAL A 1 105 ? -11.965 2.230 -2.699 1.00 94.19 105 VAL A C 1
ATOM 799 O O . VAL A 1 105 ? -12.015 3.249 -2.007 1.00 94.19 105 VAL A O 1
ATOM 802 N N . GLY A 1 106 ? -10.837 1.745 -3.211 1.00 95.12 106 GLY A N 1
ATOM 803 C CA . GLY A 1 106 ? -9.530 2.358 -3.021 1.00 95.12 106 GLY A CA 1
ATOM 804 C C . GLY A 1 106 ? -8.880 2.715 -4.349 1.00 95.12 106 GLY A C 1
ATOM 805 O O . GLY A 1 106 ? -9.012 1.985 -5.329 1.00 95.12 106 GLY A O 1
ATOM 806 N N . VAL A 1 107 ? -8.166 3.833 -4.374 1.00 96.25 107 VAL A N 1
ATOM 807 C CA . VAL A 1 107 ? -7.401 4.294 -5.534 1.00 96.25 107 VAL A CA 1
ATOM 808 C C . VAL A 1 107 ? -6.027 4.761 -5.068 1.00 96.25 107 VAL A C 1
ATOM 810 O O . VAL A 1 107 ? -5.938 5.554 -4.132 1.00 96.25 107 VAL A O 1
ATOM 813 N N . LEU A 1 108 ? -4.960 4.298 -5.719 1.00 94.19 108 LEU A N 1
ATOM 814 C CA . LEU A 1 108 ? -3.592 4.778 -5.521 1.00 94.19 108 LEU A CA 1
ATOM 815 C C . LEU A 1 108 ? -3.183 5.696 -6.671 1.00 94.19 108 LEU A C 1
ATOM 817 O O . LEU A 1 108 ? -3.081 5.283 -7.819 1.00 94.19 108 LEU A O 1
ATOM 821 N N . GLN A 1 109 ? -2.871 6.939 -6.347 1.00 93.25 109 GLN A N 1
ATOM 822 C CA . GLN A 1 109 ? -2.238 7.897 -7.237 1.00 93.25 109 GLN A CA 1
ATOM 823 C C . GLN A 1 109 ? -0.730 7.821 -7.047 1.00 93.25 109 GLN A C 1
ATOM 825 O O . GLN A 1 109 ? 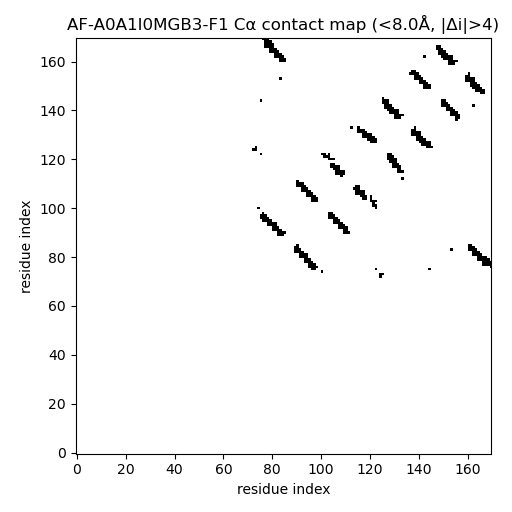-0.209 8.162 -5.985 1.00 93.25 109 GLN A O 1
ATOM 830 N N . THR A 1 110 ? -0.042 7.370 -8.089 1.00 85.69 110 THR A N 1
ATOM 831 C CA . THR A 1 110 ? 1.409 7.191 -8.105 1.00 85.69 110 THR A CA 1
ATOM 832 C C . THR A 1 110 ? 2.051 8.205 -9.049 1.00 85.69 110 THR A C 1
ATOM 834 O O . THR A 1 110 ? 1.532 8.486 -10.133 1.00 85.69 110 THR A O 1
ATOM 837 N N . ASP A 1 111 ? 3.245 8.676 -8.704 1.00 80.31 111 ASP A N 1
ATOM 838 C CA . ASP A 1 111 ? 4.007 9.570 -9.587 1.00 80.31 111 ASP A CA 1
ATOM 839 C C . ASP A 1 111 ? 4.552 8.850 -10.838 1.00 80.31 111 ASP A C 1
ATOM 841 O O . ASP A 1 111 ? 4.898 9.481 -11.839 1.00 80.31 111 ASP A O 1
ATOM 845 N N . GLN A 1 112 ? 4.662 7.517 -10.781 1.00 78.75 112 GLN A N 1
ATOM 846 C CA . GLN A 1 112 ? 5.335 6.702 -11.800 1.00 78.75 112 GLN A CA 1
ATOM 847 C C . GLN A 1 112 ? 4.380 5.991 -12.763 1.00 78.75 112 GLN A C 1
ATOM 849 O O . GLN A 1 112 ? 4.721 5.820 -13.935 1.00 78.75 112 GLN A O 1
ATOM 854 N N . PHE A 1 113 ? 3.212 5.568 -12.281 1.00 82.12 113 PHE A N 1
ATOM 855 C CA . PHE A 1 113 ? 2.261 4.732 -13.020 1.00 82.12 113 PHE A CA 1
ATOM 856 C C . PHE A 1 113 ? 0.891 5.398 -13.194 1.00 82.12 113 PHE A C 1
ATOM 858 O O . PHE A 1 113 ? 0.026 4.836 -13.858 1.00 82.12 113 PHE A O 1
ATOM 865 N N . GLY A 1 114 ? 0.707 6.610 -12.661 1.00 86.56 114 GLY A N 1
ATOM 866 C CA . GLY A 1 114 ? -0.580 7.292 -12.655 1.00 86.56 114 GLY A CA 1
ATOM 867 C C . GLY A 1 114 ? -1.518 6.705 -11.607 1.00 86.56 114 GLY A C 1
ATOM 868 O O . GLY A 1 114 ? -1.081 6.312 -10.523 1.00 86.56 114 GLY A O 1
ATOM 869 N N . GLU A 1 115 ? -2.806 6.685 -11.929 1.00 92.44 115 GLU A N 1
ATOM 870 C CA . GLU A 1 115 ? -3.861 6.203 -11.046 1.00 92.44 115 GLU A CA 1
ATOM 871 C C . GLU A 1 115 ? -4.058 4.689 -11.194 1.00 92.44 115 GLU A C 1
ATOM 873 O O . GLU A 1 115 ? -4.195 4.180 -12.306 1.00 92.44 115 GLU A O 1
ATOM 878 N N . LEU A 1 116 ? -4.049 3.981 -10.067 1.00 92.69 116 LEU A N 1
ATOM 879 C CA . LEU A 1 116 ? -4.221 2.538 -9.967 1.00 92.69 116 LEU A CA 1
ATOM 880 C C . LEU A 1 116 ? -5.427 2.234 -9.079 1.00 92.69 116 LEU A C 1
ATOM 882 O O . LEU A 1 116 ? -5.472 2.641 -7.918 1.00 92.69 116 LEU A O 1
ATOM 886 N N . GLU A 1 117 ? -6.394 1.497 -9.609 1.00 94.00 117 GLU A N 1
ATOM 887 C CA . GLU A 1 117 ? -7.560 1.064 -8.841 1.00 94.00 117 GLU A CA 1
ATOM 888 C C . GLU A 1 117 ? -7.219 -0.142 -7.960 1.00 94.00 117 GLU A C 1
ATOM 890 O O . GLU A 1 117 ? -6.582 -1.100 -8.403 1.00 94.00 117 GLU A O 1
ATOM 895 N N . MET A 1 118 ? -7.674 -0.105 -6.708 1.00 94.94 118 MET A N 1
ATOM 896 C CA . MET A 1 118 ? -7.595 -1.232 -5.786 1.00 94.94 118 MET A CA 1
ATOM 897 C C . MET A 1 118 ? -8.811 -2.131 -5.992 1.00 94.94 118 MET A C 1
ATOM 899 O O . MET A 1 118 ? -9.956 -1.721 -5.801 1.00 94.94 118 MET A O 1
ATOM 903 N N . SER A 1 119 ? -8.555 -3.383 -6.339 1.00 93.69 119 SER A N 1
ATOM 904 C CA . SER A 1 119 ? -9.563 -4.436 -6.432 1.00 93.69 119 SER A CA 1
ATOM 905 C C . SER A 1 119 ? -9.562 -5.293 -5.167 1.00 93.69 119 SER A C 1
ATOM 907 O O . SER A 1 119 ? -8.555 -5.378 -4.470 1.00 93.69 119 SER A O 1
ATOM 909 N N . GLY A 1 120 ? -10.705 -5.897 -4.830 1.00 92.00 120 GLY A N 1
ATOM 910 C CA . GLY A 1 120 ? -10.804 -6.788 -3.666 1.00 92.00 120 GLY A CA 1
ATOM 911 C C . GLY A 1 120 ? -10.526 -6.110 -2.321 1.00 92.00 120 GLY A C 1
ATOM 912 O O . GLY A 1 120 ? -10.128 -6.791 -1.381 1.00 92.00 120 GLY A O 1
ATOM 913 N N . LEU A 1 121 ? -10.707 -4.785 -2.232 1.00 94.44 121 LEU A N 1
ATOM 914 C CA . LEU A 1 121 ? -10.444 -4.041 -1.008 1.00 94.44 121 LEU A CA 1
ATOM 915 C C . LEU A 1 121 ? -11.426 -4.466 0.089 1.00 94.44 121 LEU A C 1
ATOM 917 O O . LEU A 1 121 ? -12.631 -4.229 -0.009 1.00 94.44 121 LEU A O 1
ATOM 921 N N . ASP A 1 122 ? -10.889 -5.078 1.137 1.00 92.38 122 ASP A N 1
ATOM 922 C CA . ASP A 1 122 ? -11.635 -5.541 2.300 1.00 92.38 122 ASP A CA 1
ATOM 923 C C . ASP A 1 122 ? -10.998 -5.002 3.577 1.00 92.38 122 ASP A C 1
ATOM 925 O O . ASP A 1 122 ? -9.774 -4.907 3.681 1.00 92.38 122 ASP A O 1
ATOM 929 N N . VAL A 1 123 ? -11.838 -4.628 4.541 1.00 92.94 123 VAL A N 1
ATOM 930 C CA . VAL A 1 123 ? -11.401 -4.053 5.817 1.00 92.94 123 VAL A CA 1
ATOM 931 C C . VAL A 1 123 ? -12.103 -4.766 6.958 1.00 92.94 123 VAL A C 1
ATOM 933 O O . VAL A 1 123 ? -13.311 -4.617 7.163 1.00 92.94 123 VAL A O 1
ATOM 936 N N . GLN A 1 124 ? -11.322 -5.514 7.734 1.00 90.38 124 GLN A N 1
ATOM 937 C CA . GLN A 1 124 ? -11.790 -6.302 8.868 1.00 90.38 124 GLN A CA 1
ATOM 938 C C . GLN A 1 124 ? -11.138 -5.800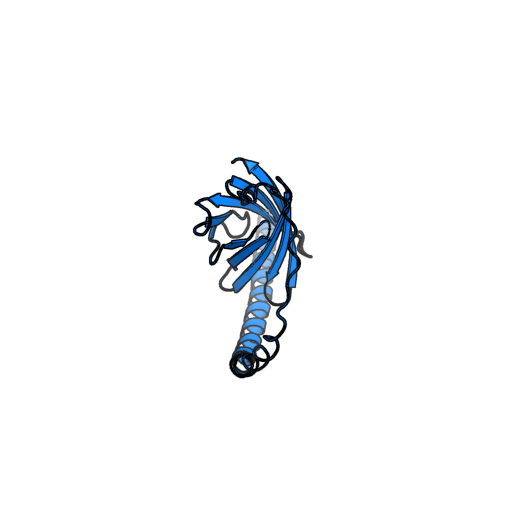 10.154 1.00 90.38 124 GLN A C 1
ATOM 940 O O . GLN A 1 124 ? -9.949 -6.002 10.406 1.00 90.38 124 GLN A O 1
ATOM 945 N N . GLY A 1 125 ? -11.926 -5.129 10.996 1.00 90.00 125 GLY A N 1
ATOM 946 C CA . GLY A 1 125 ? -11.383 -4.460 12.176 1.00 90.00 125 GLY A CA 1
ATOM 947 C C . GLY A 1 125 ? -10.434 -3.343 11.748 1.00 90.00 125 GLY A C 1
ATOM 948 O O . GLY A 1 125 ? -10.884 -2.381 11.140 1.00 90.00 125 GLY A O 1
ATOM 949 N N . THR A 1 126 ? -9.148 -3.478 12.063 1.00 92.69 126 THR A N 1
ATOM 950 C CA . THR A 1 126 ? -8.075 -2.554 11.658 1.00 92.69 126 THR A CA 1
ATOM 951 C C . THR A 1 126 ? -7.212 -3.091 10.519 1.00 92.69 126 THR A C 1
ATOM 953 O O . THR A 1 126 ? -6.297 -2.394 10.099 1.00 92.69 126 THR A O 1
ATOM 956 N N . GLN A 1 127 ? -7.469 -4.302 10.021 1.00 94.12 127 GLN A N 1
ATOM 957 C CA . GLN A 1 127 ? -6.717 -4.885 8.910 1.00 94.12 127 GLN A CA 1
ATOM 958 C C . GLN A 1 127 ? -7.376 -4.534 7.579 1.00 94.12 127 GLN A C 1
ATOM 960 O O . GLN A 1 127 ? -8.604 -4.552 7.480 1.00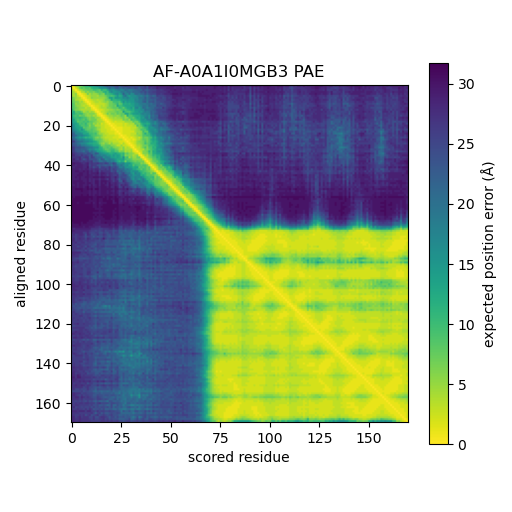 94.12 127 GLN A O 1
ATOM 965 N N . MET A 1 128 ? -6.564 -4.262 6.563 1.00 94.81 128 MET A N 1
ATOM 966 C CA . MET A 1 128 ? -6.991 -4.060 5.186 1.00 94.81 128 MET A CA 1
ATOM 967 C C . MET A 1 128 ? -6.178 -4.943 4.256 1.00 94.81 128 MET A C 1
ATOM 969 O O . MET A 1 128 ? -4.950 -4.961 4.320 1.00 94.81 128 MET A O 1
ATOM 973 N N . THR A 1 129 ? -6.883 -5.597 3.341 1.00 96.38 129 THR A N 1
ATOM 974 C CA . THR A 1 129 ? -6.283 -6.290 2.206 1.00 96.38 129 THR A CA 1
ATOM 975 C C . THR A 1 129 ? -6.807 -5.707 0.908 1.00 96.38 129 THR A C 1
ATOM 977 O O . THR A 1 129 ? -7.977 -5.334 0.835 1.00 96.38 129 THR A O 1
ATOM 980 N N . ALA A 1 130 ? -5.969 -5.640 -0.120 1.00 96.44 130 ALA A N 1
ATOM 981 C CA . ALA A 1 130 ? -6.384 -5.237 -1.459 1.00 96.44 130 ALA A CA 1
ATOM 982 C C . ALA A 1 130 ? -5.427 -5.782 -2.520 1.00 96.44 130 ALA A C 1
ATOM 984 O O . ALA A 1 130 ? -4.287 -6.124 -2.222 1.00 96.44 130 ALA A O 1
ATOM 985 N N . ASN A 1 131 ? -5.869 -5.799 -3.770 1.00 95.06 131 ASN A N 1
ATOM 986 C CA . ASN A 1 131 ? -5.074 -6.198 -4.920 1.00 95.06 131 ASN A CA 1
ATOM 987 C C . ASN A 1 131 ? -4.953 -5.016 -5.889 1.00 95.06 131 ASN A C 1
ATOM 989 O O . ASN A 1 131 ? -5.930 -4.326 -6.184 1.00 95.06 131 ASN A O 1
ATOM 993 N N . LEU A 1 132 ? -3.760 -4.803 -6.423 1.00 93.12 132 LEU A N 1
ATOM 994 C CA . LEU A 1 132 ? -3.435 -3.790 -7.420 1.00 93.12 132 LEU A CA 1
ATOM 995 C C . LEU A 1 132 ? -2.895 -4.460 -8.676 1.00 93.12 132 LEU A C 1
ATOM 997 O O . LEU A 1 132 ? -2.189 -5.461 -8.594 1.00 93.12 132 LEU A O 1
ATOM 1001 N N . GLU A 1 133 ? -3.145 -3.865 -9.837 1.00 90.31 133 GLU A N 1
ATOM 1002 C CA . GLU A 1 133 ? -2.479 -4.258 -11.076 1.00 90.31 133 GLU A CA 1
ATOM 1003 C C . GLU A 1 133 ? -1.490 -3.170 -11.500 1.00 90.31 133 GLU A C 1
ATOM 1005 O O . GLU A 1 133 ? -1.871 -2.054 -11.844 1.00 90.31 133 GLU A O 1
ATOM 1010 N N . VAL A 1 134 ? -0.199 -3.498 -11.495 1.00 85.50 134 VAL A N 1
ATOM 1011 C CA . VAL A 1 134 ? 0.880 -2.595 -11.905 1.00 85.50 134 VAL A CA 1
ATOM 1012 C C . VAL A 1 134 ? 1.525 -3.157 -13.163 1.00 85.50 134 VAL A C 1
ATOM 1014 O O . VAL A 1 134 ? 2.204 -4.181 -13.122 1.00 85.50 134 VAL A O 1
ATOM 1017 N N . MET A 1 135 ? 1.330 -2.490 -14.305 1.00 84.06 135 MET A N 1
ATOM 1018 C CA . MET A 1 135 ? 1.943 -2.877 -15.588 1.00 84.06 135 MET A CA 1
ATOM 1019 C C . MET A 1 135 ? 1.651 -4.336 -16.008 1.00 84.06 135 MET A C 1
ATOM 1021 O O . MET A 1 135 ? 2.504 -4.995 -16.606 1.00 84.06 135 MET A O 1
ATOM 1025 N N . GLY A 1 136 ? 0.456 -4.851 -15.695 1.00 85.00 136 GLY A N 1
ATOM 1026 C CA . GLY A 1 136 ? 0.063 -6.235 -15.988 1.00 85.00 136 GLY A CA 1
ATOM 1027 C C . GLY A 1 136 ? 0.520 -7.272 -14.953 1.00 85.00 136 GLY A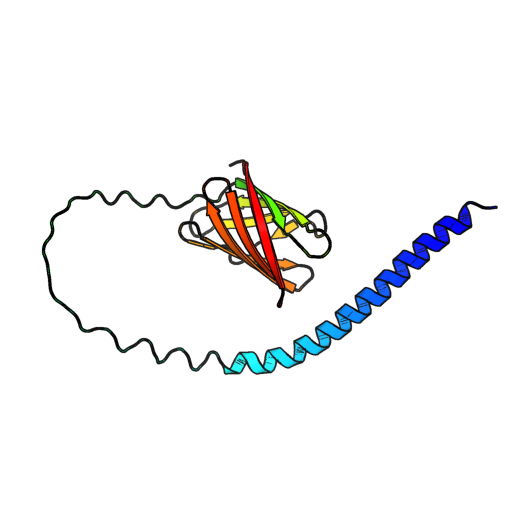 C 1
ATOM 1028 O O . GLY A 1 136 ? 0.400 -8.473 -15.204 1.00 85.00 136 GLY A O 1
ATOM 1029 N N . MET A 1 137 ? 1.075 -6.837 -13.816 1.00 85.81 137 MET A N 1
ATOM 1030 C CA . MET A 1 137 ? 1.434 -7.689 -12.677 1.00 85.81 137 MET A CA 1
ATOM 1031 C C . MET A 1 137 ? 0.500 -7.411 -11.498 1.00 85.81 137 MET A C 1
ATOM 1033 O O . MET A 1 137 ? 0.263 -6.253 -11.170 1.00 85.81 137 MET A O 1
ATOM 1037 N N . SER A 1 138 ? 0.007 -8.465 -10.847 1.00 90.62 138 SER A N 1
ATOM 1038 C CA . SER A 1 138 ? -0.756 -8.334 -9.601 1.00 90.62 138 SER A CA 1
ATOM 1039 C C . SER A 1 138 ? 0.190 -8.035 -8.440 1.00 90.62 138 SER A C 1
ATOM 1041 O O . SER A 1 138 ? 1.245 -8.664 -8.333 1.00 90.62 138 SER A O 1
ATOM 1043 N N . ALA A 1 139 ? -0.207 -7.110 -7.578 1.00 92.88 139 ALA A N 1
ATOM 1044 C CA . ALA A 1 139 ? 0.424 -6.819 -6.305 1.00 92.88 139 ALA A CA 1
ATOM 1045 C C . ALA A 1 139 ? -0.628 -6.887 -5.199 1.00 92.88 139 ALA A C 1
ATOM 1047 O O . ALA A 1 139 ? -1.727 -6.360 -5.367 1.00 92.88 139 ALA A O 1
ATOM 1048 N N . ASP A 1 140 ? -0.290 -7.501 -4.075 1.00 95.56 140 ASP A N 1
ATOM 1049 C CA . ASP A 1 140 ? -1.201 -7.636 -2.942 1.00 95.56 140 ASP A CA 1
ATOM 1050 C C . ASP A 1 140 ? -0.763 -6.689 -1.829 1.00 95.56 140 ASP A C 1
ATOM 1052 O O . ASP A 1 140 ? 0.417 -6.607 -1.498 1.00 95.56 140 ASP A O 1
ATOM 1056 N N . ILE A 1 141 ? -1.704 -5.956 -1.253 1.00 96.19 141 ILE A N 1
ATOM 1057 C CA . ILE A 1 141 ? -1.480 -5.084 -0.105 1.00 96.19 141 ILE A CA 1
ATOM 1058 C C . ILE A 1 141 ? -2.076 -5.771 1.113 1.00 96.19 141 ILE A C 1
ATOM 1060 O O . ILE A 1 141 ? -3.251 -6.131 1.092 1.00 96.19 141 ILE A O 1
ATOM 1064 N N . ASP A 1 142 ? -1.284 -5.887 2.173 1.00 97.12 142 ASP A N 1
ATOM 1065 C CA . ASP A 1 142 ? -1.742 -6.234 3.517 1.00 97.12 142 ASP A CA 1
ATOM 1066 C C . ASP A 1 142 ? -1.241 -5.163 4.486 1.00 97.12 142 ASP A C 1
ATOM 1068 O O . ASP A 1 142 ? -0.033 -4.944 4.619 1.00 97.12 142 ASP A O 1
ATOM 1072 N N . CYS A 1 143 ? -2.157 -4.451 5.135 1.00 96.25 143 CYS A N 1
ATOM 1073 C CA . CYS A 1 143 ? -1.797 -3.420 6.096 1.00 96.25 143 CYS A CA 1
ATOM 1074 C C . CYS A 1 143 ? -2.739 -3.360 7.293 1.00 96.25 143 CYS A C 1
ATOM 1076 O O . CYS A 1 143 ? -3.903 -3.754 7.240 1.00 96.25 143 CYS A O 1
ATOM 1078 N N . SER A 1 144 ? -2.230 -2.785 8.374 1.00 95.19 144 SER A N 1
ATOM 1079 C CA . SER A 1 144 ? -2.972 -2.472 9.585 1.00 95.19 144 SER A CA 1
ATOM 1080 C C . SER A 1 144 ? -3.057 -0.966 9.790 1.00 95.19 144 SER A C 1
ATOM 1082 O O . SER A 1 144 ? -2.063 -0.250 9.629 1.00 95.19 144 SER A O 1
ATOM 1084 N N . PHE A 1 145 ? -4.224 -0.500 10.211 1.00 95.56 145 PHE A N 1
ATOM 1085 C CA . PHE A 1 145 ? -4.449 0.870 10.635 1.00 95.56 145 PHE A CA 1
ATOM 1086 C C . PHE A 1 145 ? -4.235 1.045 12.140 1.00 95.56 145 PHE A C 1
ATOM 1088 O O . PHE A 1 145 ? -4.749 0.269 12.946 1.00 95.56 145 PHE A O 1
ATOM 1095 N N . ASP A 1 146 ? -3.572 2.136 12.510 1.00 94.62 146 ASP A N 1
ATOM 1096 C CA . ASP A 1 146 ? -3.476 2.647 13.875 1.00 94.62 146 ASP A CA 1
ATOM 1097 C C . ASP A 1 146 ? -3.838 4.139 13.875 1.00 94.62 146 ASP A C 1
ATOM 1099 O O . ASP A 1 146 ? -3.029 5.010 13.551 1.00 94.62 146 ASP A O 1
ATOM 1103 N N . GLY A 1 147 ? -5.109 4.443 14.154 1.00 93.06 147 GLY A N 1
ATOM 1104 C CA . GLY A 1 147 ? -5.614 5.817 14.141 1.00 93.06 147 GLY A CA 1
ATOM 1105 C C . GLY A 1 147 ? -5.526 6.458 12.753 1.00 93.06 147 GLY A C 1
ATOM 1106 O O . GLY A 1 147 ? -6.292 6.095 11.864 1.00 93.06 147 GLY A O 1
ATOM 1107 N N . ASP A 1 148 ? -4.618 7.418 12.585 1.00 96.19 148 ASP A N 1
ATOM 1108 C CA . ASP A 1 148 ? -4.343 8.108 11.315 1.00 96.19 148 ASP A CA 1
ATOM 1109 C C . ASP A 1 148 ? -3.027 7.647 10.665 1.00 96.19 148 ASP A C 1
ATOM 1111 O O . ASP A 1 148 ? -2.559 8.249 9.700 1.00 96.19 148 ASP A O 1
ATOM 1115 N N . SER A 1 149 ? -2.442 6.559 11.160 1.00 96.50 149 SER A N 1
ATOM 1116 C CA . SER A 1 149 ? -1.279 5.899 10.577 1.00 96.50 149 SER A CA 1
ATOM 1117 C C . SER A 1 149 ? -1.660 4.530 10.016 1.00 96.50 149 SER A C 1
ATOM 1119 O O . SER A 1 149 ? -2.566 3.857 10.505 1.00 96.50 149 SER A O 1
ATOM 1121 N N . MET A 1 150 ? -0.957 4.114 8.972 1.00 96.56 150 MET A N 1
ATOM 1122 C CA . MET A 1 150 ? -1.099 2.815 8.328 1.00 96.56 150 MET A CA 1
ATOM 1123 C C . MET A 1 150 ? 0.291 2.239 8.096 1.00 96.56 150 MET A C 1
ATOM 1125 O O . MET A 1 150 ? 1.190 2.953 7.654 1.00 96.56 150 MET A O 1
ATOM 1129 N N . GLN A 1 151 ? 0.462 0.954 8.380 1.00 97.25 151 GLN A N 1
ATOM 1130 C CA . GLN A 1 151 ? 1.706 0.222 8.145 1.00 97.25 151 GLN A CA 1
ATOM 1131 C C . GLN A 1 151 ? 1.372 -1.149 7.577 1.00 97.25 151 GLN A C 1
ATOM 1133 O O . GLN A 1 151 ? 0.363 -1.750 7.949 1.00 97.25 151 GLN A O 1
ATOM 1138 N N . GLY A 1 152 ? 2.205 -1.654 6.680 1.00 96.50 152 GLY A N 1
ATOM 1139 C CA . GLY A 1 152 ? 1.956 -2.936 6.048 1.00 96.50 152 GLY A CA 1
ATOM 1140 C C . GLY A 1 152 ? 3.041 -3.354 5.079 1.00 96.50 152 GLY A C 1
ATOM 1141 O O . GLY A 1 152 ? 4.162 -2.843 5.089 1.00 96.50 152 GLY A O 1
ATOM 1142 N N . THR A 1 153 ? 2.676 -4.296 4.221 1.00 95.81 153 THR A N 1
ATOM 1143 C CA . THR A 1 153 ? 3.533 -4.839 3.174 1.00 95.81 153 THR A CA 1
ATOM 1144 C C . THR A 1 153 ? 2.774 -4.886 1.854 1.00 95.81 153 THR A C 1
ATOM 1146 O O . THR A 1 153 ? 1.609 -5.275 1.800 1.00 95.81 153 THR A O 1
ATOM 1149 N N . VAL A 1 1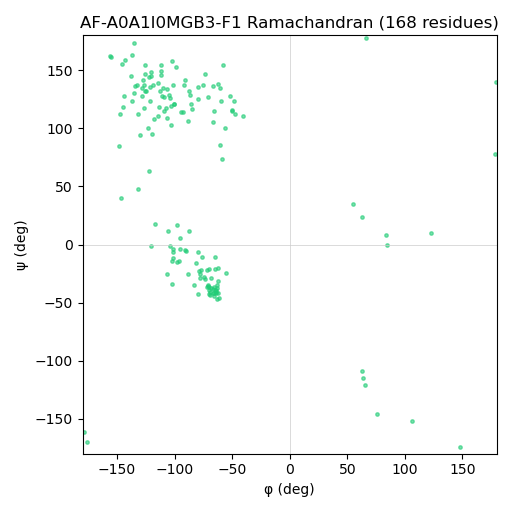54 ? 3.457 -4.498 0.781 1.00 94.94 154 VAL A N 1
ATOM 1150 C CA . VAL A 1 154 ? 3.047 -4.748 -0.598 1.00 94.94 154 VAL A CA 1
ATOM 1151 C C . VAL A 1 154 ? 3.841 -5.938 -1.112 1.00 94.94 154 VAL A C 1
ATOM 1153 O O . VAL A 1 154 ? 5.071 -5.899 -1.153 1.00 94.94 154 VAL A O 1
ATOM 1156 N N . TYR A 1 155 ? 3.142 -6.986 -1.513 1.00 93.94 155 TYR A N 1
ATOM 1157 C CA . TYR A 1 155 ? 3.711 -8.173 -2.125 1.00 93.94 155 TYR A CA 1
ATOM 1158 C C . TYR A 1 155 ? 3.662 -8.024 -3.641 1.00 93.94 155 TYR A C 1
ATOM 1160 O O . TYR A 1 155 ? 2.584 -7.988 -4.232 1.00 93.94 155 TYR A O 1
ATOM 1168 N N . LEU A 1 156 ? 4.828 -7.929 -4.277 1.00 90.31 156 LEU A N 1
ATOM 1169 C CA . LEU A 1 156 ? 4.963 -7.861 -5.730 1.00 90.31 156 LEU A CA 1
ATOM 1170 C C . LEU A 1 156 ? 5.787 -9.061 -6.205 1.00 90.31 156 LEU A C 1
ATOM 1172 O O . LEU A 1 156 ? 7.015 -9.040 -6.191 1.00 90.31 156 LEU A O 1
ATOM 1176 N N . GLY A 1 157 ? 5.108 -10.130 -6.620 1.00 87.38 157 GLY A N 1
ATOM 1177 C CA . GLY A 1 157 ? 5.780 -11.401 -6.898 1.00 87.38 157 GLY A CA 1
ATOM 1178 C C . GLY A 1 157 ? 6.373 -11.998 -5.617 1.00 87.38 157 GLY A C 1
ATOM 1179 O O . GLY A 1 157 ? 5.634 -12.259 -4.674 1.00 87.38 157 GLY A O 1
ATOM 1180 N N . ASP A 1 158 ? 7.690 -12.208 -5.590 1.00 87.50 158 ASP A N 1
ATOM 1181 C CA . ASP A 1 158 ? 8.409 -12.723 -4.412 1.00 87.50 158 ASP A CA 1
ATOM 1182 C C . ASP A 1 158 ? 8.926 -11.598 -3.488 1.00 87.50 158 ASP A C 1
ATOM 1184 O O . ASP A 1 158 ? 9.470 -11.876 -2.416 1.00 87.50 158 ASP A O 1
ATOM 1188 N N . ASP A 1 159 ? 8.769 -10.332 -3.891 1.00 90.88 159 ASP A N 1
ATOM 1189 C CA . ASP A 1 159 ? 9.251 -9.181 -3.132 1.00 90.88 159 ASP A CA 1
ATOM 1190 C C . ASP A 1 159 ? 8.208 -8.718 -2.110 1.00 90.88 159 ASP A C 1
ATOM 1192 O O . ASP A 1 159 ? 7.038 -8.510 -2.435 1.00 90.88 159 ASP A O 1
ATOM 1196 N N . ALA A 1 160 ? 8.659 -8.501 -0.874 1.00 94.50 160 ALA A N 1
ATOM 1197 C CA . ALA A 1 160 ? 7.886 -7.897 0.203 1.00 94.50 160 ALA A CA 1
ATOM 1198 C C . ALA A 1 160 ? 8.393 -6.470 0.443 1.00 94.50 160 ALA A C 1
ATOM 1200 O O . ALA A 1 160 ? 9.508 -6.265 0.931 1.00 94.50 160 ALA A O 1
ATOM 1201 N N . LEU A 1 161 ? 7.581 -5.485 0.071 1.00 93.94 161 LEU A N 1
ATOM 1202 C CA . LEU A 1 161 ? 7.930 -4.071 0.107 1.00 93.94 161 LEU A CA 1
ATOM 1203 C C . LEU A 1 161 ? 7.180 -3.388 1.257 1.00 93.94 161 LEU A C 1
ATOM 1205 O O . LEU A 1 161 ? 5.950 -3.351 1.230 1.00 93.94 161 LEU A O 1
ATOM 1209 N N . PRO A 1 162 ? 7.873 -2.835 2.265 1.00 96.50 162 PRO A N 1
ATOM 1210 C CA . PRO A 1 162 ? 7.214 -2.119 3.350 1.00 96.50 162 PRO A CA 1
ATOM 1211 C C . PRO A 1 162 ? 6.432 -0.922 2.811 1.00 96.50 162 PRO A C 1
ATOM 1213 O O . PRO A 1 162 ? 6.962 -0.149 2.007 1.00 96.50 162 PRO A O 1
ATOM 1216 N N . ILE A 1 163 ? 5.198 -0.753 3.279 1.00 95.88 163 ILE A N 1
ATOM 1217 C CA . ILE A 1 163 ? 4.376 0.426 3.009 1.00 95.88 163 ILE A CA 1
ATOM 1218 C C . ILE A 1 163 ? 3.984 1.093 4.317 1.00 95.88 163 ILE A C 1
ATOM 1220 O O . ILE A 1 163 ? 3.552 0.444 5.268 1.00 95.88 163 ILE A O 1
ATOM 1224 N N . GLU A 1 164 ? 4.100 2.410 4.334 1.00 97.25 164 GLU A N 1
ATOM 1225 C CA . GLU A 1 164 ? 3.613 3.263 5.408 1.00 97.25 164 GLU A CA 1
ATOM 1226 C C . GLU A 1 164 ? 2.695 4.322 4.805 1.00 97.25 164 GLU A C 1
ATOM 1228 O O . GLU A 1 164 ? 2.920 4.766 3.678 1.00 97.25 164 GLU A O 1
ATOM 1233 N N . ALA A 1 165 ? 1.659 4.740 5.527 1.00 97.06 165 ALA A N 1
ATOM 1234 C CA . ALA A 1 165 ? 0.852 5.887 5.135 1.00 97.06 165 ALA A CA 1
ATOM 1235 C C . ALA A 1 165 ? 0.346 6.692 6.330 1.00 97.06 165 ALA A C 1
ATOM 1237 O O . ALA A 1 165 ? 0.188 6.176 7.436 1.00 97.06 165 ALA A O 1
ATOM 1238 N N . THR A 1 166 ? 0.068 7.971 6.089 1.00 97.75 166 THR A N 1
ATOM 1239 C CA . THR A 1 166 ? -0.521 8.897 7.064 1.00 97.75 166 THR A CA 1
ATOM 1240 C C . THR A 1 166 ? -1.773 9.538 6.482 1.00 97.75 166 THR A C 1
ATOM 1242 O O . THR A 1 166 ? -1.756 10.028 5.352 1.00 97.75 166 THR A O 1
ATOM 1245 N N . ARG A 1 167 ? -2.869 9.551 7.242 1.00 97.06 167 ARG A N 1
ATOM 1246 C CA . ARG A 1 167 ? -4.126 10.168 6.818 1.00 97.06 167 ARG A CA 1
ATOM 1247 C C . ARG A 1 167 ? -3.979 11.686 6.805 1.00 97.06 167 ARG A C 1
ATOM 1249 O O . ARG A 1 167 ? -3.614 12.296 7.806 1.00 97.06 167 ARG A O 1
ATOM 1256 N N . VAL A 1 168 ? -4.314 12.295 5.676 1.00 96.25 168 VAL A N 1
ATOM 1257 C CA . VAL A 1 168 ? -4.275 13.750 5.471 1.00 96.25 168 VAL A CA 1
ATOM 1258 C C . VAL A 1 168 ? -5.665 14.382 5.439 1.00 96.25 168 VAL A C 1
ATOM 1260 O O . VAL A 1 168 ? -5.802 15.556 5.779 1.00 96.25 168 VAL A O 1
ATOM 1263 N N . SER A 1 169 ? -6.712 13.631 5.083 1.00 93.69 169 SER A N 1
ATOM 1264 C CA . SER A 1 169 ? -8.102 14.114 5.128 1.00 93.69 169 SER A CA 1
ATOM 1265 C C . SER A 1 169 ? -9.122 12.978 5.259 1.00 93.69 169 SER A C 1
ATOM 1267 O O . SER A 1 169 ? -8.802 11.824 4.970 1.00 93.69 169 SER A O 1
ATOM 1269 N N . LYS A 1 170 ? -10.344 13.313 5.695 1.00 81.81 170 LYS A N 1
ATOM 1270 C CA . LYS A 1 170 ? -11.537 12.449 5.713 1.00 81.81 170 LYS A CA 1
ATOM 1271 C C . LYS A 1 170 ? -12.634 13.064 4.860 1.00 81.81 170 LYS A C 1
ATOM 1273 O O . LYS A 1 170 ? -12.737 14.312 4.889 1.00 81.81 170 LYS A O 1
#

Mean predicted aligned error: 16.51 Å

Radius of gyration: 23.86 Å; Cα contacts (8 Å, |Δi|>4): 240; chains: 1; bounding box: 54×56×68 Å

Secondary structure (DSSP, 8-state):
--SHHHHHHHHHHHHHHHHHHHHHHHHHHHHHHHHHHHHTTTTTSTTSTTSS-------------------------EEEEEEE--TTS-EEEEEEEEEETTEEEEEEEETTTEEEEEEEEEEETTEEEEEEEETTEEEEEEEEEETTEEEEEEEETTEEEEEEEEEEE-

Solvent-accessible surface area (backbone atoms only — not comparable to full-atom values): 10105 Å² total; per-residue (Å²): 137,76,72,70,66,57,58,54,51,54,54,52,52,56,52,57,52,51,55,56,53,49,52,53,52,57,56,51,57,59,59,58,61,65,56,65,70,62,62,78,71,63,78,80,72,79,78,75,82,79,85,81,84,88,83,87,86,83,88,78,94,72,95,67,94,64,78,79,68,73,77,77,72,62,80,80,52,21,36,25,47,32,40,36,52,45,100,91,72,45,53,56,36,41,36,40,33,43,77,48,96,96,55,44,45,38,37,38,40,35,87,85,78,43,76,37,62,41,42,81,45,45,73,60,64,49,38,36,38,28,36,34,66,59,97,90,39,70,29,40,38,44,33,39,53,57,92,58,37,35,44,35,36,36,33,52,79,92,45,78,28,47,31,40,31,38,56,75,47,113